Protein AF-A0ABD2P2Z1-F1 (afdb_monomer_lite)

Structure (mmCIF, N/CA/C/O backbone):
data_AF-A0ABD2P2Z1-F1
#
_entry.id   AF-A0ABD2P2Z1-F1
#
loop_
_atom_site.group_PDB
_atom_site.id
_atom_site.type_symbol
_atom_site.label_atom_id
_atom_site.label_alt_id
_atom_site.label_comp_id
_atom_site.label_asym_id
_atom_site.label_entity_id
_atom_site.label_seq_id
_atom_site.pdbx_PDB_ins_code
_atom_site.Cartn_x
_atom_site.Cartn_y
_atom_site.Cartn_z
_atom_site.occupancy
_atom_site.B_iso_or_equiv
_atom_site.auth_seq_id
_atom_site.auth_comp_id
_atom_site.auth_asym_id
_atom_site.auth_atom_id
_atom_site.pdbx_PDB_model_num
ATOM 1 N N . MET A 1 1 ? 31.060 27.393 -2.196 1.00 60.78 1 MET A N 1
ATOM 2 C CA . MET A 1 1 ? 30.380 26.086 -2.130 1.00 60.78 1 MET A CA 1
ATOM 3 C C . MET A 1 1 ? 30.484 25.479 -3.504 1.00 60.78 1 MET A C 1
ATOM 5 O O . MET A 1 1 ? 30.136 26.166 -4.461 1.00 60.78 1 MET A O 1
ATOM 9 N N . GLU A 1 2 ? 31.048 24.281 -3.609 1.00 76.50 2 GLU A N 1
ATOM 10 C CA . GLU A 1 2 ? 31.131 23.592 -4.895 1.00 76.50 2 GLU A CA 1
ATOM 11 C C . GLU A 1 2 ? 29.721 23.213 -5.369 1.00 76.50 2 GLU A C 1
ATOM 13 O O . GLU A 1 2 ? 28.784 23.118 -4.571 1.00 76.50 2 GLU A O 1
ATOM 18 N N . SER A 1 3 ? 29.544 23.025 -6.679 1.00 75.44 3 SER A N 1
ATOM 19 C CA . SER A 1 3 ? 28.241 22.686 -7.275 1.00 75.44 3 SER A CA 1
ATOM 20 C C . SER A 1 3 ? 27.604 21.446 -6.626 1.00 75.44 3 SER A C 1
ATOM 22 O O . SER A 1 3 ? 26.391 21.394 -6.450 1.00 75.44 3 SER A O 1
ATOM 24 N N . SER A 1 4 ? 28.424 20.481 -6.205 1.00 79.50 4 SER A N 1
ATOM 25 C CA . SER A 1 4 ? 28.013 19.261 -5.502 1.00 79.50 4 SER A CA 1
ATOM 26 C C . SER A 1 4 ? 27.482 19.514 -4.087 1.00 79.50 4 SER A C 1
ATOM 28 O O . SER A 1 4 ? 26.549 18.838 -3.653 1.00 79.50 4 SER A O 1
ATOM 30 N N . ASP A 1 5 ? 28.030 20.499 -3.370 1.00 88.25 5 ASP A N 1
ATOM 31 C CA . ASP A 1 5 ? 27.599 20.830 -2.004 1.00 88.25 5 ASP A CA 1
ATOM 32 C C . ASP A 1 5 ? 26.211 21.476 -2.005 1.00 88.25 5 ASP A C 1
ATOM 34 O O . ASP A 1 5 ? 25.387 21.224 -1.124 1.00 88.25 5 ASP A O 1
ATOM 38 N N . LEU A 1 6 ? 25.941 22.303 -3.021 1.00 86.62 6 LEU A N 1
ATOM 39 C CA . LEU A 1 6 ? 24.632 22.918 -3.245 1.00 86.62 6 LEU A CA 1
ATOM 40 C C . LEU A 1 6 ? 23.565 21.863 -3.556 1.00 86.62 6 LEU A C 1
ATOM 42 O O . LEU A 1 6 ? 22.472 21.918 -2.989 1.00 86.62 6 LEU A O 1
ATOM 46 N N . GLU A 1 7 ? 23.882 20.889 -4.412 1.00 89.38 7 GLU A N 1
ATOM 47 C CA . GLU A 1 7 ? 22.971 19.790 -4.753 1.00 89.38 7 GLU A CA 1
ATOM 48 C C . GLU A 1 7 ? 22.652 18.912 -3.538 1.00 89.38 7 GLU A C 1
ATOM 50 O O . GLU A 1 7 ? 21.479 18.643 -3.257 1.00 89.38 7 GLU A O 1
ATOM 55 N N . ALA A 1 8 ? 23.672 18.524 -2.768 1.00 90.94 8 ALA A N 1
ATOM 56 C CA . ALA A 1 8 ? 23.491 17.732 -1.555 1.00 90.94 8 ALA A CA 1
ATOM 57 C C . ALA A 1 8 ? 22.653 18.481 -0.505 1.00 90.94 8 ALA A C 1
ATOM 59 O O . ALA A 1 8 ? 21.748 17.905 0.107 1.00 90.94 8 ALA A O 1
ATOM 60 N N . PHE A 1 9 ? 22.906 19.780 -0.319 1.00 92.38 9 PHE A N 1
ATOM 61 C CA . PHE A 1 9 ? 22.114 20.617 0.578 1.00 92.38 9 PHE A CA 1
ATOM 62 C C . PHE A 1 9 ? 20.646 20.690 0.142 1.00 92.38 9 PHE A C 1
ATOM 64 O O . PHE A 1 9 ? 19.751 20.447 0.955 1.00 92.38 9 PHE A O 1
ATOM 71 N N . ALA A 1 10 ? 20.387 20.957 -1.141 1.00 91.88 10 ALA A N 1
ATOM 72 C CA . ALA A 1 10 ? 19.029 21.037 -1.674 1.00 91.88 10 ALA A CA 1
ATOM 73 C C . ALA A 1 10 ? 18.271 19.712 -1.498 1.00 91.88 10 ALA A C 1
ATOM 75 O O . ALA A 1 10 ? 17.111 19.701 -1.078 1.00 91.88 10 ALA A O 1
ATOM 76 N N . GLN A 1 11 ? 18.942 18.587 -1.750 1.00 92.19 11 GLN A N 1
ATOM 77 C CA . GLN A 1 11 ? 18.372 17.259 -1.567 1.00 92.19 11 GLN A CA 1
ATOM 78 C C . GLN A 1 11 ? 18.031 16.970 -0.094 1.00 92.19 11 GLN A C 1
ATOM 80 O O . GLN A 1 11 ? 16.955 16.443 0.197 1.00 92.19 11 GLN A O 1
ATOM 85 N N . ASN A 1 12 ? 18.893 17.366 0.844 1.00 94.62 12 ASN A N 1
ATOM 86 C CA . ASN A 1 12 ? 18.632 17.219 2.278 1.00 94.62 12 ASN A CA 1
ATOM 87 C C . ASN A 1 12 ? 17.436 18.055 2.741 1.00 94.62 12 ASN A C 1
ATOM 89 O O . ASN A 1 12 ? 16.573 17.552 3.464 1.00 94.62 12 ASN A O 1
ATOM 93 N N . VAL A 1 13 ? 17.349 19.310 2.291 1.00 95.94 13 VAL A N 1
ATOM 94 C CA . VAL A 1 13 ? 16.200 20.179 2.579 1.00 95.94 13 VAL A CA 1
ATOM 95 C C . VAL A 1 13 ? 14.913 19.557 2.033 1.00 95.94 13 VAL A C 1
ATOM 97 O O . VAL A 1 13 ? 13.909 19.491 2.741 1.00 95.94 13 VAL A O 1
ATOM 100 N N . PHE A 1 14 ? 14.948 19.027 0.810 1.00 94.25 14 PHE A N 1
ATOM 101 C CA . PHE A 1 14 ? 13.801 18.359 0.201 1.00 94.25 14 PHE A CA 1
ATOM 102 C C . PHE A 1 14 ? 13.323 17.143 1.009 1.00 94.25 14 PHE A C 1
ATOM 104 O O . PHE A 1 14 ? 12.134 17.041 1.321 1.00 94.25 14 PHE A O 1
ATOM 111 N N . TYR A 1 15 ? 14.231 16.241 1.394 1.00 94.00 15 TYR A N 1
ATOM 112 C CA . TYR A 1 15 ? 13.867 15.069 2.197 1.00 94.00 15 TYR A CA 1
ATOM 113 C C . TYR A 1 15 ? 13.307 15.451 3.563 1.00 94.00 15 TYR A C 1
ATOM 115 O O . TYR A 1 15 ? 12.308 14.871 3.994 1.00 94.00 15 TYR A O 1
ATOM 123 N N . LYS A 1 16 ? 13.908 16.448 4.220 1.00 95.94 16 LYS A N 1
ATOM 124 C CA . LYS A 1 16 ? 13.424 16.964 5.500 1.00 95.94 16 LYS A CA 1
ATOM 125 C C . LYS A 1 16 ? 11.982 17.463 5.383 1.00 95.94 16 LYS A C 1
ATOM 127 O O . LYS A 1 16 ? 11.132 17.025 6.153 1.00 95.94 16 LYS A O 1
ATOM 132 N N . ASN A 1 17 ? 11.685 18.263 4.360 1.00 96.44 17 ASN A N 1
ATOM 133 C CA . ASN A 1 17 ? 10.338 18.786 4.125 1.00 96.44 17 ASN A CA 1
ATOM 134 C C . ASN A 1 17 ? 9.306 17.670 3.886 1.00 96.44 17 ASN A C 1
ATOM 136 O O . ASN A 1 17 ? 8.181 17.749 4.380 1.00 96.44 17 ASN A O 1
ATOM 140 N N . ILE A 1 18 ? 9.674 16.607 3.158 1.00 94.69 18 ILE A N 1
ATOM 141 C CA . ILE A 1 18 ? 8.789 15.447 2.957 1.00 94.69 18 ILE A CA 1
ATOM 142 C C . ILE A 1 18 ? 8.495 14.748 4.286 1.00 94.69 18 ILE A C 1
ATOM 144 O O . ILE A 1 18 ? 7.344 14.408 4.558 1.00 94.69 18 ILE A O 1
ATOM 148 N N . ILE A 1 19 ? 9.524 14.507 5.100 1.00 93.44 19 ILE A N 1
ATOM 149 C CA . ILE A 1 19 ? 9.374 13.820 6.389 1.00 93.44 19 ILE A CA 1
ATOM 150 C C . ILE A 1 19 ? 8.494 14.649 7.325 1.00 93.44 19 ILE A C 1
ATOM 152 O O . ILE A 1 19 ? 7.552 14.113 7.904 1.00 93.44 19 ILE A O 1
ATOM 156 N N . GLU A 1 20 ? 8.744 15.953 7.421 1.00 95.25 20 GLU A N 1
ATOM 157 C CA . GLU A 1 20 ? 7.937 16.872 8.227 1.00 95.25 20 GLU A CA 1
ATOM 158 C C . GLU A 1 20 ? 6.478 16.899 7.761 1.00 95.25 20 GLU A C 1
ATOM 160 O O . GLU A 1 20 ? 5.567 16.782 8.580 1.00 95.25 20 GLU A O 1
ATOM 165 N N . SER A 1 21 ? 6.242 16.956 6.446 1.00 94.12 21 SER A N 1
ATOM 166 C CA . SER A 1 21 ? 4.893 16.914 5.876 1.00 94.12 21 SER A CA 1
ATOM 167 C C . SER A 1 21 ? 4.152 15.614 6.207 1.00 94.12 21 SER A C 1
ATOM 169 O O . SER A 1 21 ? 2.976 15.656 6.573 1.00 94.12 21 SER A O 1
ATOM 171 N N . ARG A 1 22 ? 4.829 14.460 6.127 1.00 92.00 22 ARG A N 1
ATOM 172 C CA . ARG A 1 22 ? 4.241 13.157 6.478 1.00 92.00 22 ARG A CA 1
ATOM 173 C C . ARG A 1 22 ? 3.917 13.065 7.966 1.00 92.00 22 ARG A C 1
ATOM 175 O O . ARG A 1 22 ? 2.804 12.676 8.307 1.00 92.00 22 ARG A O 1
ATOM 182 N N . SER A 1 23 ? 4.839 13.477 8.833 1.00 91.12 23 SER A N 1
ATOM 183 C CA . SER A 1 23 ? 4.627 13.497 10.286 1.00 91.12 23 SER A CA 1
ATOM 184 C C . SER A 1 23 ? 3.476 14.425 10.685 1.00 91.12 23 SER A C 1
ATOM 186 O O . SER A 1 23 ? 2.677 14.084 11.555 1.00 91.12 23 SER A O 1
ATOM 188 N N . ALA A 1 24 ? 3.332 15.568 10.007 1.00 93.69 24 ALA A N 1
ATOM 189 C CA . ALA A 1 24 ? 2.229 16.501 10.230 1.00 93.69 24 ALA A CA 1
ATOM 190 C C . ALA A 1 24 ? 0.864 15.964 9.755 1.00 93.69 24 ALA A C 1
ATOM 192 O O . ALA A 1 24 ? -0.174 16.411 10.242 1.00 93.69 24 ALA A O 1
ATOM 193 N N . ALA A 1 25 ? 0.834 15.008 8.818 1.00 91.56 25 ALA A N 1
ATOM 194 C CA . ALA A 1 25 ? -0.413 14.442 8.301 1.00 91.56 25 ALA A CA 1
ATOM 195 C C . ALA A 1 25 ? -1.145 13.547 9.323 1.00 91.56 25 ALA A C 1
ATOM 197 O O . ALA A 1 25 ? -2.359 13.344 9.211 1.00 91.56 25 ALA A O 1
ATOM 198 N N . GLY A 1 26 ? -0.424 13.024 10.318 1.00 90.75 26 GLY A N 1
ATOM 199 C CA . GLY A 1 26 ? -0.976 12.292 11.454 1.00 90.75 26 GLY A CA 1
ATOM 200 C C . GLY A 1 26 ? 0.046 11.352 12.090 1.00 90.75 26 GLY A C 1
ATOM 201 O O . GLY A 1 26 ? 0.853 10.748 11.395 1.00 90.75 26 GLY A O 1
ATOM 202 N N . GLU A 1 27 ? -0.031 11.182 13.413 1.00 89.44 27 GLU A N 1
ATOM 203 C CA . GLU A 1 27 ? 0.884 10.300 14.160 1.00 89.44 27 GLU A CA 1
ATOM 204 C C . GLU A 1 27 ? 0.751 8.821 13.761 1.00 89.44 27 GLU A C 1
ATOM 206 O O . GLU A 1 27 ? 1.718 8.068 13.789 1.00 89.44 27 GLU A O 1
ATOM 211 N N . ASN A 1 28 ? -0.467 8.385 13.427 1.00 90.38 28 ASN A N 1
ATOM 212 C CA . ASN A 1 28 ? -0.767 7.021 13.005 1.00 90.38 28 ASN A CA 1
ATOM 213 C C . ASN A 1 28 ? -2.005 6.991 12.094 1.00 90.38 28 ASN A C 1
ATOM 215 O O . ASN A 1 28 ? -2.726 7.981 11.945 1.00 90.38 28 ASN A O 1
ATOM 219 N N . ILE A 1 29 ? -2.294 5.830 11.502 1.00 91.50 29 ILE A N 1
ATOM 220 C CA . ILE A 1 29 ? -3.401 5.672 10.549 1.00 91.50 29 ILE A CA 1
ATOM 221 C C . ILE A 1 29 ? -4.802 5.880 11.162 1.00 91.50 29 ILE A C 1
ATOM 223 O O . ILE A 1 29 ? -5.748 6.285 10.470 1.00 91.50 29 ILE A O 1
ATOM 227 N N . GLN A 1 30 ? -4.962 5.640 12.467 1.00 89.38 30 GLN A N 1
ATOM 228 C CA . GLN A 1 30 ? -6.227 5.893 13.157 1.00 89.38 30 GLN A CA 1
ATOM 229 C C . GLN A 1 30 ? -6.502 7.401 13.212 1.00 89.38 30 GLN A C 1
ATOM 231 O O . GLN A 1 30 ? -7.591 7.825 12.813 1.00 89.38 30 GLN A O 1
ATOM 236 N N . LYS A 1 31 ? -5.486 8.195 13.585 1.00 91.19 31 LYS A N 1
ATOM 237 C CA . LYS A 1 31 ? -5.517 9.668 13.642 1.00 91.19 31 LYS A CA 1
ATOM 238 C C . LYS A 1 31 ? -5.424 10.346 12.268 1.00 91.19 31 LYS A C 1
ATOM 240 O O . LYS A 1 31 ? -5.825 11.498 12.127 1.00 91.19 31 LYS A O 1
ATOM 245 N N . PHE A 1 32 ? -4.938 9.648 11.243 1.00 92.62 32 PHE A N 1
ATOM 246 C CA . PHE A 1 32 ? -4.853 10.175 9.883 1.00 92.62 32 PHE A CA 1
ATOM 247 C C . PHE A 1 32 ? -6.236 10.552 9.326 1.00 92.62 32 PHE A C 1
ATOM 249 O O . PHE A 1 32 ? -7.169 9.730 9.289 1.00 92.62 32 PHE A O 1
ATOM 256 N N . LYS A 1 33 ? -6.354 11.795 8.834 1.00 92.56 33 LYS A N 1
ATOM 257 C CA . LYS A 1 33 ? -7.579 12.353 8.238 1.00 92.56 33 LYS A CA 1
ATO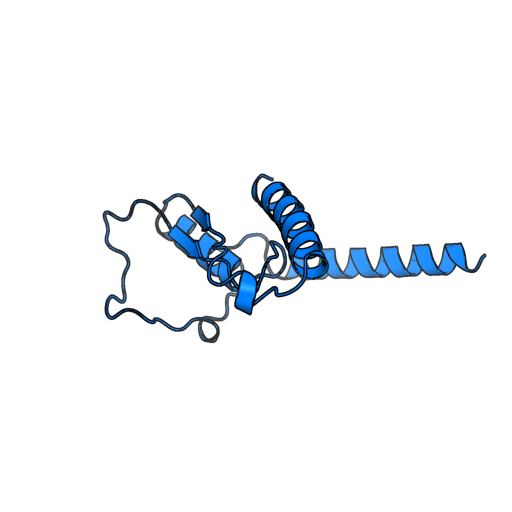M 258 C C . LYS A 1 33 ? -7.828 11.772 6.843 1.00 92.56 33 LYS A C 1
ATOM 260 O O . LYS A 1 33 ? -7.627 12.416 5.813 1.00 92.56 33 LYS A O 1
ATOM 265 N N . PHE A 1 34 ? -8.280 10.523 6.817 1.00 91.00 34 PHE A N 1
ATOM 266 C CA . PHE A 1 34 ? -8.575 9.802 5.587 1.00 91.00 34 PHE A CA 1
ATOM 267 C C . PHE A 1 34 ? -9.801 10.385 4.865 1.00 91.00 34 PHE A C 1
ATOM 269 O O . PHE A 1 34 ? -10.868 10.540 5.461 1.00 91.00 34 PHE A O 1
ATOM 276 N N . LYS A 1 35 ? -9.673 10.663 3.562 1.00 93.12 35 LYS A N 1
ATOM 277 C CA . LYS A 1 35 ? -10.780 11.140 2.719 1.00 93.12 35 LYS A CA 1
ATOM 278 C C . LYS A 1 35 ? -11.586 9.956 2.184 1.00 93.12 35 LYS A C 1
ATOM 280 O O . LYS A 1 35 ? -11.128 9.283 1.263 1.00 93.12 35 LYS A O 1
ATOM 285 N N . LYS A 1 36 ? -12.782 9.722 2.735 1.00 88.38 36 LYS A N 1
ATOM 286 C CA . LYS A 1 36 ? -13.663 8.612 2.320 1.00 88.38 36 LYS A CA 1
ATOM 287 C C . LYS A 1 36 ? -14.054 8.670 0.840 1.00 88.38 36 LYS A C 1
ATOM 289 O O . LYS A 1 36 ? -14.185 7.616 0.236 1.00 88.38 36 LYS A O 1
ATOM 294 N N . ASP A 1 37 ? -14.104 9.859 0.242 1.00 94.94 37 ASP A N 1
ATOM 295 C CA . ASP A 1 37 ? -14.408 10.056 -1.187 1.00 94.94 37 ASP A CA 1
ATOM 296 C C . ASP A 1 37 ? -13.391 9.389 -2.130 1.00 94.94 37 ASP A C 1
ATOM 298 O O . ASP A 1 37 ? -13.651 9.215 -3.317 1.00 94.94 37 ASP A O 1
ATOM 302 N N . ARG A 1 38 ? -12.215 8.997 -1.618 1.00 93.31 38 ARG A N 1
ATOM 303 C CA . ARG A 1 38 ? -11.218 8.219 -2.372 1.00 93.31 38 ARG A CA 1
ATOM 304 C C . ARG A 1 38 ? -11.553 6.728 -2.462 1.00 93.31 38 ARG A C 1
ATOM 306 O O . ARG A 1 38 ? -10.865 6.005 -3.179 1.00 93.31 38 ARG A O 1
ATOM 313 N N . CYS A 1 39 ? -12.563 6.262 -1.735 1.00 93.38 39 CYS A N 1
ATOM 314 C CA . CYS A 1 39 ? -12.983 4.870 -1.704 1.00 93.38 39 CYS A CA 1
ATOM 315 C C . CYS A 1 39 ? -14.337 4.712 -2.389 1.00 93.38 39 CYS A C 1
ATOM 317 O O . CYS A 1 39 ? -15.267 5.478 -2.153 1.00 93.38 39 CYS A O 1
ATOM 319 N N . ARG A 1 40 ? -14.462 3.654 -3.190 1.00 93.62 40 ARG A N 1
ATOM 320 C CA . ARG A 1 40 ? -15.733 3.215 -3.761 1.00 93.62 40 ARG A CA 1
ATOM 321 C C . ARG A 1 40 ? -15.947 1.755 -3.399 1.00 93.62 40 ARG A C 1
ATOM 323 O O . ARG A 1 40 ? -15.086 0.927 -3.691 1.00 93.62 40 ARG A O 1
ATOM 330 N N . LEU A 1 41 ? -17.084 1.449 -2.783 1.00 92.44 41 LEU A N 1
ATOM 331 C CA . LEU A 1 41 ? -17.498 0.073 -2.540 1.00 92.44 41 LEU A CA 1
ATOM 332 C C . LEU A 1 41 ? -17.905 -0.568 -3.873 1.00 92.44 41 LEU A C 1
ATOM 334 O O . LEU A 1 41 ? -18.696 0.007 -4.617 1.00 92.44 41 LEU A O 1
ATOM 338 N N . LEU A 1 42 ? -17.327 -1.727 -4.187 1.00 93.25 42 LEU A N 1
ATOM 339 C CA . LEU A 1 42 ? -17.619 -2.465 -5.422 1.00 93.25 42 LEU A CA 1
ATOM 340 C C . LEU A 1 42 ? -18.528 -3.677 -5.183 1.00 93.25 42 LEU A C 1
ATOM 342 O O . LEU A 1 42 ? -19.170 -4.147 -6.115 1.00 93.25 42 LEU A O 1
ATOM 346 N N . SER A 1 43 ? -18.570 -4.194 -3.953 1.00 90.31 43 SER A N 1
ATOM 347 C CA . SER A 1 43 ? -19.401 -5.332 -3.566 1.00 90.31 43 SER A CA 1
ATOM 348 C C . SER A 1 43 ? -20.777 -4.894 -3.074 1.00 90.31 43 SER A C 1
ATOM 350 O O . SER A 1 43 ? -20.937 -3.814 -2.515 1.00 90.31 43 SER A O 1
ATOM 352 N N . GLN A 1 44 ? -21.758 -5.788 -3.198 1.00 88.50 44 GLN A N 1
ATOM 353 C CA . GLN A 1 44 ? -23.084 -5.619 -2.588 1.00 88.50 44 GLN A CA 1
ATOM 354 C C . GLN A 1 44 ? -23.051 -5.657 -1.049 1.00 88.50 44 GLN A C 1
ATOM 356 O O . GLN A 1 44 ? -23.921 -5.096 -0.393 1.00 88.50 44 GLN A O 1
ATOM 361 N N . TYR A 1 45 ? -22.034 -6.299 -0.467 1.00 82.25 45 TYR A N 1
ATOM 362 C CA . TYR A 1 45 ? -21.821 -6.335 0.977 1.00 82.25 45 TYR A CA 1
ATOM 363 C C . TYR A 1 45 ? -21.147 -5.040 1.430 1.00 82.25 45 TYR A C 1
ATOM 365 O O . TYR A 1 45 ? -20.030 -4.749 0.997 1.00 82.25 45 TYR A O 1
ATOM 373 N N . GLN A 1 46 ? -21.844 -4.272 2.269 1.00 76.25 46 GLN A N 1
ATOM 374 C CA . GLN A 1 46 ? -21.373 -2.985 2.796 1.00 76.25 46 GLN A CA 1
ATOM 375 C C . GLN A 1 46 ? -20.497 -3.136 4.038 1.00 76.25 46 GLN A C 1
ATOM 377 O O . GLN A 1 46 ? -19.617 -2.308 4.276 1.00 76.25 46 GLN A O 1
ATOM 382 N N . GLU A 1 47 ? -20.716 -4.202 4.802 1.00 78.69 47 GLU A N 1
ATOM 383 C CA . GLU A 1 47 ? -20.002 -4.466 6.041 1.00 78.69 47 GLU A CA 1
ATOM 384 C C . GLU A 1 47 ? -19.172 -5.740 5.930 1.00 78.69 47 GLU A C 1
ATOM 386 O O . GLU A 1 47 ? -19.522 -6.696 5.232 1.00 78.69 47 GLU A O 1
ATOM 391 N N . LEU A 1 48 ? -18.030 -5.724 6.614 1.00 78.56 48 LEU A N 1
ATOM 392 C CA . LEU A 1 48 ? -17.216 -6.914 6.790 1.00 78.56 48 LEU A CA 1
ATOM 393 C C . LEU A 1 48 ? -17.937 -7.872 7.728 1.00 78.56 48 LEU A C 1
ATOM 395 O O . LEU A 1 48 ? -18.488 -7.459 8.746 1.00 78.56 48 LEU A O 1
ATOM 399 N N . ARG A 1 49 ? -17.892 -9.157 7.384 1.00 83.19 49 ARG A N 1
ATOM 400 C CA . ARG A 1 49 ? -18.418 -10.214 8.240 1.00 83.19 49 ARG A CA 1
ATOM 401 C C . ARG A 1 49 ? -17.631 -10.270 9.549 1.00 83.19 49 ARG A C 1
ATOM 403 O O . ARG A 1 49 ? -16.411 -10.109 9.541 1.00 83.19 49 ARG A O 1
ATOM 410 N N . GLU A 1 50 ? -18.322 -10.570 10.644 1.00 81.19 50 GLU A N 1
ATOM 411 C CA . GLU A 1 50 ? -17.714 -10.720 11.975 1.00 81.19 50 GLU A CA 1
ATOM 412 C C . GLU A 1 50 ? -16.652 -11.831 12.014 1.00 81.19 50 GLU A C 1
ATOM 414 O O . GLU A 1 50 ? -15.694 -11.756 12.775 1.00 81.19 50 GLU A O 1
ATOM 419 N N . ASP A 1 51 ? -16.774 -12.841 11.146 1.00 87.25 51 ASP A N 1
ATOM 420 C CA . ASP A 1 51 ? -15.847 -13.969 11.041 1.00 87.25 51 ASP A CA 1
ATOM 421 C C . ASP A 1 51 ? -14.648 -13.720 10.108 1.00 87.25 51 ASP A C 1
ATOM 423 O O . ASP A 1 51 ? -13.889 -14.656 9.823 1.00 87.25 51 ASP A O 1
ATOM 427 N N . CYS A 1 52 ? -14.453 -12.484 9.626 1.00 89.94 52 CYS A N 1
ATOM 428 C CA . CYS A 1 52 ? -13.355 -12.168 8.717 1.00 89.94 52 CYS A CA 1
ATOM 429 C C . CYS A 1 52 ? -11.990 -12.496 9.350 1.00 89.94 52 CYS A C 1
ATOM 431 O O . CYS A 1 52 ? -11.754 -12.293 10.538 1.00 89.94 52 CYS A O 1
ATOM 433 N N . LYS A 1 53 ? -11.081 -13.059 8.546 1.00 94.06 53 LYS A N 1
ATOM 434 C CA . LYS A 1 53 ? -9.771 -13.546 9.019 1.00 94.06 53 LYS A CA 1
ATOM 435 C C . LYS A 1 53 ? -8.601 -12.656 8.621 1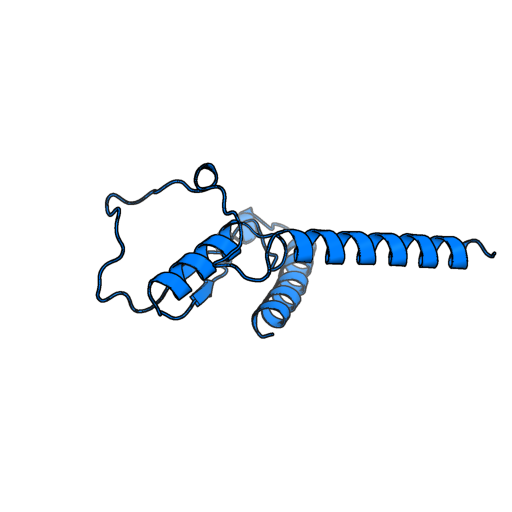.00 94.06 53 LYS A C 1
ATOM 437 O O . LYS A 1 53 ? -7.478 -12.918 9.030 1.00 94.06 53 LYS A O 1
ATOM 442 N N . GLY A 1 54 ? -8.8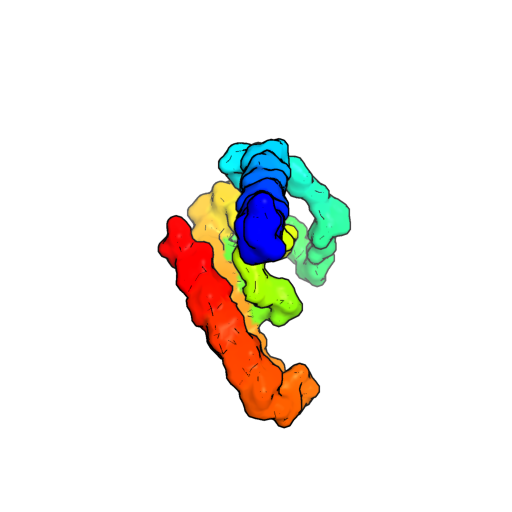48 -11.629 7.816 1.00 94.94 54 GLY A N 1
ATOM 443 C CA . GLY A 1 54 ? -7.804 -10.766 7.288 1.00 94.94 54 GLY A CA 1
ATOM 444 C C . GLY A 1 54 ? -8.340 -9.756 6.289 1.00 94.94 54 GLY A C 1
ATOM 445 O O . GLY A 1 54 ? -9.387 -9.954 5.671 1.00 94.94 54 GLY A O 1
ATOM 446 N N . VAL A 1 55 ? -7.582 -8.681 6.109 1.00 95.62 55 VAL A N 1
ATOM 447 C CA . VAL A 1 55 ? -7.761 -7.723 5.018 1.00 95.62 55 VAL A CA 1
ATOM 448 C C . VAL A 1 55 ? -6.675 -7.982 3.985 1.00 95.62 55 VAL A C 1
ATOM 450 O O . VAL A 1 55 ? -5.500 -8.075 4.327 1.00 95.62 55 VAL A O 1
ATOM 453 N N . VAL A 1 56 ? -7.053 -8.069 2.711 1.00 96.00 56 VAL A N 1
ATOM 454 C CA . VAL A 1 56 ? -6.100 -8.199 1.605 1.00 96.00 56 VAL A CA 1
ATOM 455 C C . VAL A 1 56 ? -6.088 -6.904 0.804 1.00 96.00 56 VAL A C 1
ATOM 457 O O . VAL A 1 56 ? -7.094 -6.523 0.207 1.00 96.00 56 VAL A O 1
ATOM 460 N N . TYR A 1 57 ? -4.938 -6.237 0.754 1.00 96.62 57 TYR A N 1
ATOM 461 C CA . TYR A 1 57 ? -4.683 -5.189 -0.222 1.00 96.62 57 TYR A CA 1
ATOM 462 C C . TYR A 1 57 ? -4.169 -5.813 -1.518 1.00 96.62 57 TYR A C 1
ATOM 464 O O . TYR A 1 57 ? -3.016 -6.241 -1.615 1.00 96.62 57 TYR A O 1
ATOM 472 N N . TRP A 1 58 ? -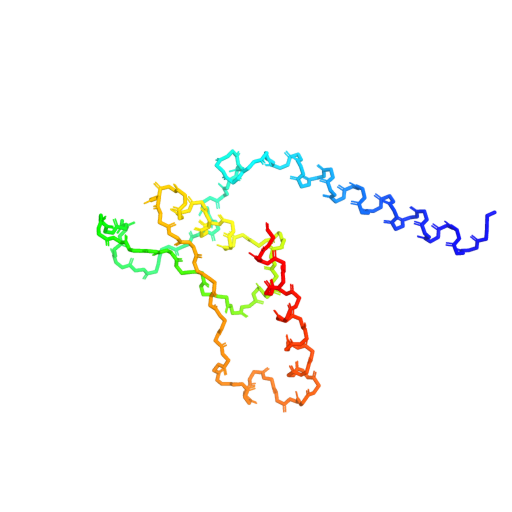5.034 -5.843 -2.529 1.00 95.12 58 TRP A N 1
ATOM 473 C CA . TRP A 1 58 ? -4.646 -6.221 -3.881 1.00 95.12 58 TRP A CA 1
ATOM 474 C C . TRP A 1 58 ? -3.936 -5.049 -4.569 1.00 95.12 58 TRP A C 1
ATOM 476 O O . TRP A 1 58 ? -4.552 -4.118 -5.092 1.00 95.12 58 TRP A O 1
ATOM 486 N N . MET A 1 59 ? -2.608 -5.097 -4.550 1.00 93.81 59 MET A N 1
ATOM 487 C CA . MET A 1 59 ? -1.737 -4.139 -5.210 1.00 93.81 59 MET A CA 1
ATOM 488 C C . MET A 1 59 ? -1.634 -4.469 -6.704 1.00 93.81 59 MET A C 1
ATOM 490 O O 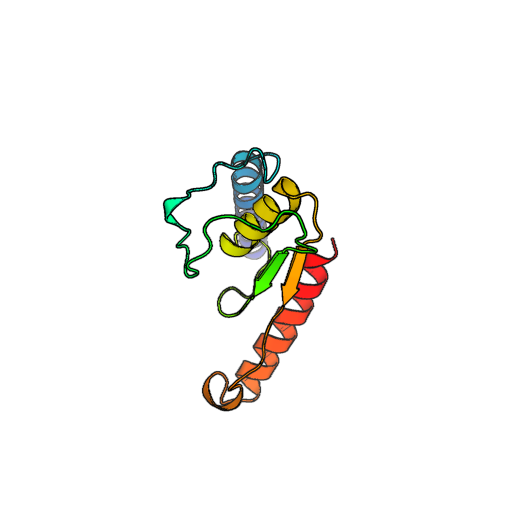. MET A 1 59 ? -1.319 -5.593 -7.089 1.00 93.81 59 MET A O 1
ATOM 494 N N . CYS A 1 60 ? -1.889 -3.470 -7.547 1.00 87.62 60 CYS A N 1
ATOM 495 C CA . CYS A 1 60 ? -1.786 -3.591 -9.003 1.00 87.62 60 CYS A CA 1
ATOM 496 C C . CYS A 1 60 ? -1.047 -2.382 -9.592 1.00 87.62 60 CYS A C 1
ATOM 498 O O . CYS A 1 60 ? 0.090 -2.498 -10.038 1.00 87.62 60 CYS A O 1
ATOM 500 N N . ARG A 1 61 ? -1.654 -1.189 -9.520 1.00 88.44 61 ARG A N 1
ATOM 501 C CA . ARG A 1 61 ? -1.082 0.037 -10.103 1.00 88.44 61 ARG A CA 1
ATOM 502 C C . ARG A 1 61 ? -0.052 0.729 -9.206 1.00 88.44 61 ARG A C 1
ATOM 504 O O . ARG A 1 61 ? 0.967 1.210 -9.691 1.00 88.44 61 ARG A O 1
ATOM 511 N N . GLU A 1 62 ? -0.339 0.846 -7.911 1.00 91.81 62 GLU A N 1
ATOM 512 C CA . GLU A 1 62 ? 0.484 1.621 -6.973 1.00 91.81 62 GLU A CA 1
ATOM 513 C C . GLU A 1 62 ? 1.484 0.725 -6.235 1.00 91.81 62 GLU A C 1
ATOM 515 O O . GLU A 1 62 ? 1.310 0.409 -5.061 1.00 91.81 62 GLU A O 1
ATOM 520 N N . SER A 1 63 ? 2.554 0.331 -6.930 1.00 92.31 63 SER A N 1
ATOM 521 C CA . SER A 1 63 ? 3.629 -0.518 -6.391 1.00 92.31 63 SER A CA 1
ATOM 522 C C . SER A 1 63 ? 4.581 0.239 -5.457 1.00 92.31 63 SER A C 1
ATOM 524 O O . SER A 1 63 ? 5.785 0.314 -5.701 1.00 92.31 63 SER A O 1
ATOM 526 N N . ARG A 1 64 ? 4.039 0.857 -4.402 1.00 95.25 64 ARG A N 1
ATOM 527 C CA . ARG A 1 64 ? 4.785 1.610 -3.382 1.00 95.25 64 ARG A CA 1
ATOM 528 C C . ARG A 1 64 ? 4.103 1.528 -2.017 1.00 95.25 64 ARG A C 1
ATOM 530 O O . ARG A 1 64 ? 2.886 1.367 -1.940 1.00 95.25 64 ARG A O 1
ATOM 537 N N . VAL A 1 65 ? 4.897 1.669 -0.956 1.00 95.50 65 VAL A N 1
ATOM 538 C CA . VAL A 1 65 ? 4.426 1.625 0.442 1.00 95.50 65 VAL A CA 1
ATOM 539 C C . VAL A 1 65 ? 4.044 3.017 0.940 1.00 95.50 65 VAL A C 1
ATOM 541 O O . VAL A 1 65 ? 2.930 3.233 1.405 1.00 95.50 65 VAL A O 1
ATOM 544 N N . GLN A 1 66 ? 4.962 3.973 0.802 1.00 93.12 66 GLN A N 1
ATOM 545 C CA . GLN A 1 66 ? 4.765 5.346 1.258 1.00 93.12 66 GLN A CA 1
ATOM 546 C C . GLN A 1 66 ? 3.761 6.082 0.359 1.00 93.12 66 GLN A C 1
ATOM 548 O O . GLN A 1 66 ? 3.743 5.881 -0.860 1.00 93.12 66 GLN A O 1
ATOM 553 N N . ASP A 1 67 ? 2.939 6.938 0.967 1.00 93.06 67 ASP A N 1
ATOM 554 C CA . ASP A 1 67 ? 1.941 7.780 0.289 1.00 93.06 67 ASP A CA 1
ATOM 555 C C . ASP A 1 67 ? 0.996 6.992 -0.646 1.00 93.06 67 ASP A C 1
ATOM 557 O O . ASP A 1 67 ? 0.670 7.409 -1.766 1.00 93.06 67 ASP A O 1
ATOM 561 N N . ASN A 1 68 ? 0.572 5.809 -0.196 1.00 95.31 68 ASN A N 1
ATOM 562 C CA . ASN A 1 68 ? -0.365 4.937 -0.899 1.00 95.31 68 ASN A CA 1
ATOM 563 C C . ASN A 1 68 ? -1.724 4.940 -0.182 1.00 95.31 68 ASN A C 1
ATOM 565 O O . ASN A 1 68 ? -1.897 4.306 0.858 1.00 95.31 68 ASN A O 1
ATOM 569 N N . TRP A 1 69 ? -2.708 5.643 -0.751 1.00 95.06 69 TRP A N 1
ATOM 570 C CA . TRP A 1 69 ? -4.044 5.779 -0.155 1.00 95.06 69 TRP A CA 1
ATOM 571 C C . TRP A 1 69 ? -4.759 4.440 0.025 1.00 95.06 69 TRP A C 1
ATOM 573 O O . TRP A 1 69 ? -5.463 4.257 1.017 1.00 95.06 69 TRP A O 1
ATOM 583 N N . ALA A 1 70 ? -4.580 3.507 -0.910 1.00 95.75 70 ALA A N 1
ATOM 584 C CA . ALA A 1 70 ? -5.227 2.204 -0.840 1.00 95.75 70 ALA A CA 1
ATOM 585 C C . ALA A 1 70 ? -4.630 1.341 0.282 1.00 95.75 70 ALA A C 1
ATOM 587 O O . ALA A 1 70 ? -5.378 0.715 1.031 1.00 95.75 70 ALA A O 1
ATOM 588 N N . LEU A 1 71 ? -3.305 1.379 0.458 1.00 95.94 71 LEU A N 1
ATOM 589 C CA . LEU A 1 71 ? -2.635 0.689 1.561 1.00 95.94 71 LEU A CA 1
ATOM 590 C C . LEU A 1 71 ? -2.997 1.300 2.923 1.00 95.94 71 LEU A C 1
ATOM 592 O O . LEU A 1 71 ? -3.309 0.563 3.855 1.00 95.94 71 LEU A O 1
ATOM 596 N N . LEU A 1 72 ? -3.035 2.635 3.025 1.00 95.25 72 LEU A N 1
ATOM 597 C CA . LEU A 1 72 ? -3.481 3.339 4.236 1.00 95.25 72 LEU A CA 1
ATOM 598 C C . LEU A 1 72 ? -4.914 2.933 4.613 1.00 95.25 72 LEU A C 1
ATOM 600 O O . LEU A 1 72 ? -5.202 2.653 5.775 1.00 95.25 72 LEU A O 1
ATOM 604 N N . PHE A 1 73 ? -5.816 2.856 3.632 1.00 95.31 73 PHE A N 1
ATOM 605 C CA . PHE A 1 73 ? -7.184 2.402 3.871 1.00 95.31 73 PHE A CA 1
ATOM 606 C C . PHE A 1 73 ? -7.238 0.945 4.342 1.00 95.31 73 PHE A C 1
ATOM 608 O O . PHE A 1 73 ? -7.924 0.648 5.319 1.00 95.31 73 PHE A O 1
ATOM 615 N N . ALA A 1 74 ? -6.489 0.050 3.693 1.00 95.44 74 ALA A N 1
ATOM 616 C CA . ALA A 1 74 ? -6.439 -1.362 4.059 1.00 95.44 74 ALA A CA 1
ATOM 617 C C . ALA A 1 74 ? -5.906 -1.570 5.486 1.00 95.44 74 ALA A C 1
ATOM 619 O O . ALA A 1 74 ? -6.489 -2.339 6.245 1.00 95.44 74 ALA A O 1
ATOM 620 N N . GLN A 1 75 ? -4.871 -0.825 5.887 1.00 95.38 75 GLN A N 1
ATOM 621 C CA . GLN A 1 75 ? -4.351 -0.841 7.257 1.00 95.38 75 GLN A CA 1
ATOM 622 C C . GLN A 1 75 ? -5.358 -0.275 8.264 1.00 95.38 75 GLN A C 1
ATOM 624 O O . GLN A 1 75 ? -5.539 -0.824 9.349 1.00 95.38 75 GLN A O 1
ATOM 629 N N . LYS A 1 76 ? -6.062 0.810 7.915 1.00 94.12 76 LYS A N 1
ATOM 630 C CA . LYS A 1 76 ? -7.126 1.358 8.770 1.00 94.12 76 LYS A CA 1
ATOM 631 C C . LYS A 1 76 ? -8.232 0.331 9.005 1.00 94.12 76 LYS A C 1
ATOM 633 O O . LYS A 1 76 ? -8.756 0.237 10.111 1.00 94.12 76 LYS A O 1
ATOM 638 N N . LEU A 1 77 ? -8.576 -0.423 7.964 1.00 92.69 77 LEU A N 1
ATOM 639 C CA . LEU A 1 77 ? -9.585 -1.469 8.015 1.00 92.69 77 LEU A CA 1
ATOM 640 C C . LEU A 1 77 ? -9.112 -2.655 8.858 1.00 92.69 77 LEU A C 1
ATOM 642 O O . LEU A 1 77 ? -9.836 -3.083 9.747 1.00 92.69 77 LEU A O 1
ATOM 646 N N . SER A 1 78 ? -7.886 -3.133 8.643 1.00 94.56 78 SER A N 1
ATOM 647 C CA . SER A 1 78 ? -7.334 -4.266 9.390 1.00 94.56 78 SER A CA 1
ATOM 648 C C . SER A 1 78 ? -7.247 -3.968 10.889 1.00 94.56 78 SER A C 1
ATOM 650 O O . SER A 1 78 ? -7.632 -4.800 11.700 1.00 94.56 78 SER A O 1
ATOM 652 N N . LEU A 1 79 ? -6.840 -2.748 11.259 1.00 94.19 79 LEU A N 1
ATOM 653 C CA . LEU A 1 79 ? -6.804 -2.306 12.655 1.00 94.19 79 LEU A CA 1
ATOM 654 C C . LEU A 1 79 ? -8.198 -2.116 13.257 1.00 94.19 79 LEU A C 1
ATOM 656 O O . LEU A 1 79 ? -8.379 -2.390 14.434 1.00 94.19 79 LEU A O 1
ATOM 660 N N . LYS A 1 80 ? -9.182 -1.645 12.478 1.00 91.31 80 LYS A N 1
ATOM 661 C CA . LYS A 1 80 ? -10.565 -1.489 12.959 1.00 91.31 80 LYS A CA 1
ATOM 662 C C . LYS A 1 80 ? -11.196 -2.836 13.328 1.00 91.31 80 LYS A C 1
ATOM 664 O O . LYS A 1 80 ? -11.982 -2.883 14.264 1.00 91.31 80 LYS A O 1
ATOM 669 N N . TYR A 1 81 ? -10.897 -3.880 12.561 1.00 91.94 81 TYR A N 1
ATOM 670 C CA . TYR A 1 81 ? -11.461 -5.221 12.745 1.00 91.94 81 TYR A CA 1
ATOM 671 C C . TYR A 1 81 ? -10.514 -6.176 13.483 1.00 91.94 81 TYR A C 1
ATOM 673 O O . TYR A 1 81 ? -10.845 -7.344 13.627 1.00 91.94 81 TYR A O 1
ATOM 681 N N . GLU A 1 82 ? -9.351 -5.695 13.931 1.00 94.25 82 GLU A N 1
ATOM 682 C CA . GLU A 1 82 ? -8.349 -6.483 14.665 1.00 94.25 82 GLU A CA 1
ATOM 683 C C . GLU A 1 82 ? -7.908 -7.766 13.935 1.00 94.25 82 GLU A C 1
ATOM 685 O O . GLU A 1 82 ? -7.666 -8.814 14.531 1.00 94.25 82 GLU A O 1
ATOM 690 N N . VAL A 1 83 ? -7.765 -7.674 12.611 1.00 95.25 83 VAL A N 1
ATOM 691 C CA . VAL A 1 83 ? -7.352 -8.783 11.739 1.00 95.25 83 VAL A CA 1
ATOM 692 C C . VAL A 1 83 ? -6.033 -8.473 11.027 1.00 95.25 83 VAL A C 1
ATOM 694 O O . VAL A 1 83 ? -5.700 -7.300 10.825 1.00 95.25 83 VAL A O 1
ATOM 697 N N . PRO A 1 84 ? -5.258 -9.490 10.604 1.00 96.31 84 PRO A N 1
ATOM 698 C CA . PRO A 1 84 ? -4.020 -9.266 9.865 1.00 96.31 84 PRO A CA 1
ATOM 699 C C . PRO A 1 84 ? -4.258 -8.561 8.521 1.00 96.31 84 PRO A C 1
ATOM 701 O O . PRO A 1 84 ? -5.265 -8.775 7.840 1.00 96.31 84 PRO A O 1
ATOM 704 N N . LEU A 1 85 ? -3.289 -7.733 8.125 1.00 96.44 85 LEU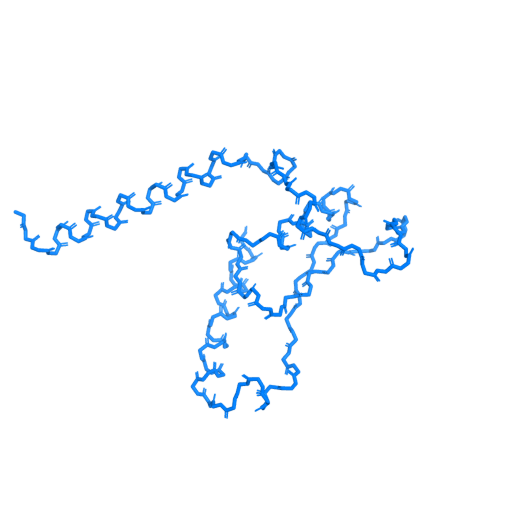 A N 1
ATOM 705 C CA . LEU A 1 85 ? -3.209 -7.142 6.792 1.00 96.44 85 LEU A CA 1
ATOM 706 C C . LEU A 1 85 ? -2.253 -7.960 5.924 1.00 96.44 85 LEU A C 1
ATOM 708 O O . LEU A 1 85 ? -1.089 -8.149 6.270 1.00 96.44 85 LEU A O 1
ATOM 712 N N . HIS A 1 86 ? -2.724 -8.364 4.753 1.00 96.50 86 HIS A N 1
ATOM 713 C CA . HIS A 1 86 ? -1.920 -8.998 3.721 1.00 96.50 86 HIS A CA 1
ATOM 714 C C . HIS A 1 86 ? -1.832 -8.087 2.500 1.00 96.50 86 HIS A C 1
ATOM 716 O O . HIS A 1 86 ? -2.806 -7.435 2.124 1.00 96.50 86 HIS A O 1
ATOM 722 N N . VAL A 1 87 ? -0.670 -8.057 1.852 1.00 96.38 87 VAL A N 1
ATOM 723 C CA . VAL A 1 87 ? -0.472 -7.346 0.585 1.00 96.38 87 VAL A CA 1
ATOM 724 C C . VAL A 1 87 ? -0.168 -8.373 -0.492 1.00 96.38 87 VAL A C 1
ATOM 726 O O . VAL A 1 87 ? 0.784 -9.141 -0.370 1.00 96.38 87 VAL A O 1
ATOM 729 N N . CYS A 1 88 ? -0.971 -8.378 -1.551 1.00 94.44 88 CYS A N 1
ATOM 730 C CA . CYS A 1 88 ? -0.811 -9.289 -2.676 1.00 94.44 88 CYS A CA 1
ATOM 731 C C . CYS A 1 88 ? -0.567 -8.493 -3.953 1.00 94.44 88 CYS A C 1
ATOM 733 O O . CYS A 1 88 ? -1.279 -7.531 -4.232 1.00 94.44 88 CYS A O 1
ATOM 735 N N . PHE A 1 89 ? 0.411 -8.923 -4.745 1.00 91.50 89 PHE A N 1
ATOM 736 C CA . PHE A 1 89 ? 0.662 -8.398 -6.083 1.00 91.50 89 PHE A CA 1
ATOM 737 C C . PHE A 1 89 ? 0.489 -9.534 -7.088 1.00 91.50 89 PHE A C 1
ATOM 739 O O . PHE A 1 89 ? 1.110 -10.585 -6.930 1.00 91.50 89 PHE A O 1
ATOM 746 N N . PHE A 1 90 ? -0.350 -9.340 -8.104 1.00 83.25 90 PHE A N 1
ATOM 747 C CA . PHE A 1 90 ? -0.616 -10.362 -9.117 1.00 83.25 90 PHE A CA 1
ATOM 748 C C . PHE A 1 90 ? 0.080 -10.000 -10.431 1.00 83.25 90 PHE A C 1
ATOM 750 O O . PHE A 1 90 ? 0.003 -8.860 -10.884 1.00 83.25 90 PHE A O 1
ATOM 757 N N . LEU A 1 91 ? 0.785 -10.966 -11.022 1.00 76.75 91 LEU A N 1
ATOM 758 C CA . LEU A 1 91 ? 1.559 -10.811 -12.260 1.00 76.75 91 LEU A CA 1
ATOM 759 C C . LEU A 1 91 ? 0.806 -11.402 -13.460 1.00 76.75 91 LEU A C 1
ATOM 761 O O . LEU A 1 91 ? 1.395 -12.107 -14.275 1.00 76.75 91 LEU A O 1
ATOM 765 N N . ASP A 1 92 ? -0.498 -11.173 -13.544 1.00 68.62 92 ASP A N 1
ATOM 766 C CA . ASP A 1 92 ? -1.302 -11.712 -14.641 1.00 68.62 92 ASP A CA 1
ATOM 767 C C . ASP A 1 92 ? -1.253 -10.823 -15.879 1.00 68.62 92 ASP A C 1
ATOM 769 O O . ASP A 1 92 ? -0.968 -9.627 -15.783 1.00 68.62 92 ASP A O 1
ATOM 773 N N . ASN A 1 93 ? -1.452 -11.427 -17.051 1.00 66.88 93 ASN A N 1
ATOM 774 C CA . ASN A 1 93 ? -1.296 -10.782 -18.361 1.00 66.88 93 ASN A CA 1
ATOM 775 C C . ASN A 1 93 ? 0.042 -10.044 -18.514 1.00 66.88 93 ASN A C 1
ATOM 777 O O . ASN A 1 93 ? 0.162 -9.015 -19.180 1.00 66.88 93 ASN A O 1
ATOM 781 N N . PHE A 1 94 ? 1.091 -10.597 -17.901 1.00 69.19 94 PHE A N 1
ATOM 782 C CA . PHE A 1 94 ? 2.406 -9.973 -17.823 1.00 69.19 94 PHE A CA 1
ATOM 783 C C . PHE A 1 94 ? 2.991 -9.624 -19.196 1.00 69.19 94 PHE A C 1
ATOM 785 O O . PHE A 1 94 ? 3.650 -8.601 -19.347 1.00 69.19 94 PHE A O 1
ATOM 792 N N . LYS A 1 95 ? 2.705 -10.452 -20.208 1.00 68.19 95 LYS A N 1
ATOM 793 C CA . LYS A 1 95 ? 3.124 -10.226 -21.597 1.00 68.19 95 LYS A CA 1
ATOM 794 C C . LYS A 1 95 ? 2.403 -9.046 -22.260 1.00 68.19 95 LYS A C 1
ATOM 796 O O . LYS A 1 95 ? 2.988 -8.413 -23.130 1.00 68.19 95 LYS A O 1
ATOM 801 N N . GLU A 1 96 ? 1.174 -8.749 -21.850 1.00 75.38 96 GLU A N 1
ATOM 802 C CA . GLU A 1 96 ? 0.362 -7.657 -22.402 1.00 75.38 96 GLU A CA 1
ATOM 803 C C . GLU A 1 96 ? 0.695 -6.323 -21.724 1.00 75.38 96 GLU A C 1
ATOM 805 O O . GLU A 1 96 ? 0.839 -5.300 -22.388 1.00 75.38 96 GLU A O 1
ATOM 810 N N . LEU A 1 97 ? 0.877 -6.337 -20.399 1.00 75.12 97 LEU A N 1
ATOM 811 C CA . LEU A 1 97 ? 1.170 -5.138 -19.606 1.00 75.12 97 LEU A CA 1
ATOM 812 C C . LEU A 1 97 ? 2.659 -4.761 -19.601 1.00 75.12 97 LEU A C 1
ATOM 814 O O . LEU A 1 97 ? 3.004 -3.580 -19.522 1.00 75.12 97 LEU A O 1
ATOM 818 N N . TYR A 1 98 ? 3.551 -5.751 -19.681 1.00 80.25 98 TYR A N 1
ATOM 819 C CA . TYR A 1 98 ? 5.003 -5.575 -19.608 1.00 80.25 98 TYR A CA 1
ATOM 820 C C . TYR A 1 98 ? 5.699 -6.337 -20.750 1.00 80.25 98 TYR A C 1
ATOM 822 O O . TYR A 1 98 ? 6.384 -7.335 -20.510 1.00 80.25 98 TYR A O 1
ATOM 830 N N . PRO A 1 99 ? 5.563 -5.867 -22.005 1.00 79.44 99 PRO A N 1
ATOM 831 C CA . PRO A 1 99 ? 6.013 -6.603 -23.189 1.00 79.44 99 PRO A CA 1
ATOM 832 C C . PRO A 1 99 ? 7.534 -6.790 -23.274 1.00 79.44 99 PRO A C 1
ATOM 834 O O . PRO A 1 99 ? 8.010 -7.640 -24.024 1.00 79.44 99 PRO A O 1
ATOM 837 N N . THR A 1 100 ? 8.326 -6.012 -22.527 1.00 89.62 100 THR A N 1
ATOM 838 C CA . THR A 1 100 ? 9.793 -6.057 -22.603 1.00 89.62 100 THR A CA 1
ATOM 839 C C . THR A 1 100 ? 10.444 -6.554 -21.318 1.00 89.62 100 THR A C 1
ATOM 841 O O . THR A 1 100 ? 10.098 -6.140 -20.210 1.00 89.62 100 THR A O 1
ATOM 844 N N . THR A 1 101 ? 11.525 -7.326 -21.457 1.00 89.62 101 THR A N 1
ATOM 845 C CA . THR A 1 101 ? 12.375 -7.769 -20.336 1.00 89.62 101 THR A CA 1
ATOM 846 C C . THR A 1 101 ? 12.865 -6.608 -19.462 1.00 89.62 101 THR A C 1
ATOM 848 O O . THR A 1 101 ? 13.048 -6.769 -18.255 1.00 89.62 101 THR A O 1
ATOM 851 N N . ARG A 1 102 ? 13.050 -5.411 -20.039 1.00 92.94 102 ARG A N 1
ATOM 852 C CA . ARG A 1 102 ? 13.448 -4.204 -19.298 1.00 92.94 102 ARG A CA 1
ATOM 853 C C . ARG A 1 102 ? 12.363 -3.756 -18.318 1.00 92.94 102 ARG A C 1
ATOM 855 O O . ARG A 1 102 ? 12.678 -3.513 -17.155 1.00 92.94 102 ARG A O 1
ATOM 862 N N . GLN A 1 103 ? 11.110 -3.671 -18.768 1.00 90.31 103 GLN A N 1
ATOM 863 C CA . GLN A 1 103 ? 9.972 -3.284 -17.924 1.00 90.31 103 GLN A CA 1
ATOM 864 C C . GLN A 1 103 ? 9.775 -4.288 -16.787 1.00 90.31 103 GLN A C 1
ATOM 866 O O . GLN A 1 103 ? 9.697 -3.908 -15.620 1.00 90.31 103 GLN A O 1
ATOM 871 N N . VAL A 1 104 ? 9.815 -5.576 -17.127 1.00 89.00 104 VAL A N 1
ATOM 872 C CA . VAL A 1 104 ? 9.762 -6.696 -16.182 1.00 89.00 104 VAL A CA 1
ATOM 873 C C . VAL A 1 104 ? 10.871 -6.605 -15.135 1.00 89.00 104 VAL A C 1
ATOM 875 O O . VAL A 1 104 ? 10.626 -6.712 -13.932 1.00 89.00 104 VAL A O 1
ATOM 878 N N . GLY A 1 105 ? 12.108 -6.389 -15.586 1.00 92.06 105 GLY A N 1
ATOM 879 C CA . GLY A 1 105 ? 13.273 -6.278 -14.719 1.00 92.06 105 GLY A CA 1
ATOM 880 C C . GLY A 1 105 ? 13.177 -5.090 -13.765 1.00 92.06 105 GLY A C 1
ATOM 881 O O . GLY A 1 105 ? 13.518 -5.232 -12.589 1.00 92.06 105 GLY A O 1
ATOM 882 N N . PHE A 1 106 ? 12.685 -3.947 -14.247 1.00 93.25 106 PHE A N 1
ATOM 883 C CA . PHE A 1 106 ? 12.457 -2.757 -13.431 1.00 93.25 106 PHE A CA 1
ATOM 884 C C . PHE A 1 106 ? 11.379 -3.003 -12.371 1.00 93.25 106 PHE A C 1
ATOM 886 O O . PHE A 1 106 ? 11.640 -2.800 -11.184 1.00 93.25 106 PHE A O 1
ATOM 893 N N . LEU A 1 107 ? 10.217 -3.535 -12.770 1.00 91.69 107 LEU A N 1
ATOM 894 C CA . LEU A 1 107 ? 9.123 -3.853 -11.851 1.00 91.69 107 LEU A CA 1
ATOM 895 C C . LEU A 1 107 ? 9.575 -4.835 -10.768 1.00 91.69 107 LEU A C 1
ATOM 897 O O . LEU A 1 107 ? 9.385 -4.571 -9.586 1.00 91.69 107 LEU A O 1
ATOM 901 N N . ARG A 1 108 ? 10.226 -5.942 -11.146 1.00 91.19 108 ARG A N 1
ATOM 902 C CA . ARG A 1 108 ? 10.672 -6.963 -10.187 1.00 91.19 108 ARG A CA 1
ATOM 903 C C . ARG A 1 108 ? 11.675 -6.405 -9.177 1.00 91.19 108 ARG A C 1
ATOM 905 O O . ARG A 1 108 ? 11.615 -6.757 -8.003 1.00 91.19 108 ARG A O 1
ATOM 912 N N . LYS A 1 109 ? 12.603 -5.545 -9.614 1.00 95.50 109 LYS A N 1
ATOM 913 C CA . LYS A 1 109 ? 13.543 -4.863 -8.707 1.00 95.50 109 LYS A CA 1
ATOM 914 C C . LYS A 1 109 ? 12.803 -3.922 -7.753 1.00 95.50 109 LYS A C 1
ATOM 916 O O . LYS A 1 109 ? 13.080 -3.953 -6.560 1.00 95.50 109 LYS A O 1
ATOM 921 N N . GLY A 1 110 ? 11.835 -3.158 -8.259 1.00 95.38 110 GLY A N 1
ATOM 922 C CA . GLY A 1 110 ? 10.977 -2.300 -7.441 1.00 95.38 110 GLY A CA 1
ATOM 923 C C . GLY A 1 110 ? 10.165 -3.086 -6.409 1.00 95.38 110 GLY A C 1
ATOM 924 O O . GLY A 1 110 ? 10.183 -2.743 -5.232 1.00 95.38 110 GLY A O 1
ATOM 925 N N . LEU A 1 111 ? 9.531 -4.193 -6.806 1.00 94.56 111 LEU A N 1
ATOM 926 C CA . LEU A 1 111 ? 8.728 -5.032 -5.910 1.00 94.56 111 LEU A CA 1
ATOM 927 C C . LEU A 1 111 ? 9.547 -5.638 -4.761 1.00 94.56 111 LEU A C 1
ATOM 929 O O . LEU A 1 111 ? 9.036 -5.728 -3.652 1.00 94.56 111 LEU A O 1
ATOM 933 N N . LYS A 1 112 ? 10.829 -5.970 -4.973 1.00 95.50 112 LYS A N 1
ATOM 934 C CA . LYS A 1 112 ? 11.725 -6.386 -3.875 1.00 95.50 112 LYS A CA 1
ATOM 935 C C . LYS A 1 112 ? 11.931 -5.281 -2.834 1.00 95.50 112 LYS A C 1
ATOM 937 O O . LYS A 1 112 ? 12.015 -5.558 -1.642 1.00 95.50 112 LYS A O 1
ATOM 942 N N . ILE A 1 113 ? 12.015 -4.026 -3.277 1.00 96.75 113 ILE A N 1
ATOM 943 C CA . ILE A 1 113 ? 12.122 -2.869 -2.377 1.00 96.75 113 ILE A CA 1
ATOM 944 C C . ILE A 1 113 ? 10.797 -2.662 -1.636 1.00 96.75 113 ILE A C 1
ATOM 946 O O . ILE A 1 113 ? 10.804 -2.422 -0.432 1.00 96.75 113 ILE A O 1
ATOM 950 N N . VAL A 1 114 ? 9.663 -2.807 -2.330 1.00 96.19 114 VAL A N 1
ATOM 951 C CA . VAL A 1 114 ? 8.326 -2.743 -1.718 1.00 96.19 114 VAL A CA 1
ATOM 952 C C . VAL A 1 114 ? 8.172 -3.804 -0.633 1.00 96.19 114 VAL A C 1
ATOM 954 O O . VAL A 1 114 ? 7.793 -3.466 0.481 1.00 96.19 114 VAL A O 1
ATOM 957 N N . GLU A 1 115 ? 8.517 -5.057 -0.930 1.00 95.50 115 GLU A N 1
ATOM 958 C CA . GLU A 1 115 ? 8.470 -6.161 0.031 1.00 95.50 115 GLU A CA 1
ATOM 959 C C . GLU A 1 115 ? 9.310 -5.855 1.274 1.00 95.50 115 GLU A C 1
ATOM 961 O O . GLU A 1 115 ? 8.830 -6.006 2.396 1.00 95.50 115 GLU A O 1
ATOM 966 N N . LYS A 1 116 ? 10.548 -5.377 1.085 1.00 96.38 116 LYS A N 1
ATOM 967 C CA . LYS A 1 116 ? 11.419 -4.984 2.196 1.00 96.38 116 LYS A CA 1
ATOM 968 C C . LYS A 1 116 ? 10.780 -3.883 3.045 1.00 96.38 116 LYS A C 1
ATOM 970 O O . LYS A 1 116 ? 10.812 -3.980 4.263 1.00 96.38 116 LYS A O 1
ATOM 975 N N . ASN A 1 117 ? 10.184 -2.876 2.414 1.00 95.19 117 ASN A N 1
ATOM 976 C CA . ASN A 1 117 ? 9.573 -1.742 3.106 1.00 95.19 117 ASN A CA 1
ATOM 977 C C . ASN A 1 117 ? 8.262 -2.089 3.833 1.00 95.19 117 ASN A C 1
ATOM 979 O O . ASN A 1 117 ? 7.857 -1.327 4.699 1.00 95.19 117 ASN A O 1
ATOM 983 N N . LEU A 1 118 ? 7.592 -3.192 3.480 1.00 94.25 118 LEU A N 1
ATOM 984 C CA . LEU A 1 118 ? 6.383 -3.676 4.167 1.00 94.25 118 LEU A CA 1
ATOM 985 C C . LEU A 1 118 ? 6.688 -4.515 5.417 1.00 94.25 118 LEU A C 1
ATOM 987 O O . LEU A 1 118 ? 5.787 -4.756 6.212 1.00 94.25 118 LEU A O 1
ATOM 991 N N . LYS A 1 119 ? 7.924 -5.009 5.556 1.00 86.62 119 LYS A N 1
ATOM 992 C CA . LYS A 1 119 ? 8.374 -5.868 6.666 1.00 86.62 119 LYS A CA 1
ATOM 993 C C . LYS A 1 119 ? 8.982 -5.086 7.840 1.00 86.62 119 LYS A C 1
ATOM 995 O O . LYS A 1 119 ? 9.465 -5.712 8.780 1.00 86.62 119 LYS A O 1
ATOM 1000 N N . ILE A 1 120 ? 9.023 -3.758 7.737 1.00 57.28 120 ILE A N 1
ATOM 1001 C CA . ILE A 1 120 ? 9.528 -2.824 8.754 1.00 57.28 120 ILE A CA 1
ATOM 1002 C C . ILE A 1 120 ? 8.337 -2.342 9.573 1.00 57.28 120 ILE A C 1
ATOM 1004 O O . ILE A 1 120 ? 8.471 -2.306 10.812 1.00 57.28 120 ILE A O 1
#

Radius of gyration: 18.52 Å; chains: 1; bounding box: 54×40×38 Å

Foldseek 3Di:
DPPVVVVVVVVVVVVVVVVVVVVVQDVALLRHPQDCVVDDDPDPDPDDDLPDAEFEQEDEPPLADPPDNSNSVSVNVCVVSVHYYHYDYDCPPVCVVPVDPVSVVVSVVSNVVRVVVVVD

Secondary structure (DSSP, 8-state):
--HHHHHHHHHHHHHHHHHHHHHHH-SSTTTS---GGG----SS--S--TT---EEEEESS---STT-HHHHHHHHHHHHTT--EEEEE--TTHHHH--SHHHHHHHHHHHHHHHHHH--

Sequence (120 aa):
MESSDLEAFAQNVFYKNIIESRSAAGENIQKFKFKKDRCRLLSQYQELREDCKGVVYWMCRESRVQDNWALLFAQKLSLKYEVPLHVCFFLDNFKELYPTTRQVGFLRKGLKIVEKNLKI

pLDDT: mean 89.89, std 7.86, range [57.28, 96.75]

Organism: NCBI:txid559131

InterPro domains:
  IPR006050 DNA photolyase, N-terminal [PF00875] (55-119)
  IPR006050 DNA photolyase, N-terminal [PS51645] (53-120)
  IPR014729 Rossmann-like alpha/beta/alpha sandwich fold [G3DSA:3.40.50.620] (33-120)
  IPR036155 Cryptochrome/photolyase, N-terminal domain superfamily [SSF52425] (55-119)
  IPR052219 DNA Photolyase Class-2 [PTHR10211] (22-119)